Protein AF-A0A938SLW8-F1 (afdb_monomer_lite)

Foldseek 3Di:
DDDDDDDDPPDPPPPPPVPPPPPPDDDDAFPDWDWDDDPWKIKTWTPAAPVFFPPVPKWKWKAAPNDIDTFDWPDWDADPVRTIMTMGTPVRVDVRNDDDPDFKDKIKIKIWTDTPDDGIHIDIDIDIDGD

pLDDT: mean 83.32, std 16.73, range [39.47, 96.94]

Sequence (131 aa):
MRPIRVLLCFVALLAFATASAFALEINVGPDTLVLSSNVRHITVHSDYPFKQVDRTQTKVEVYVDNELKVIEVDRQWANSIGNLMVRCSKKAVGDAVGDFDGAKKTVKLKLTVVPKEGTAVSASDTIVVKK

Structure (mmCIF, N/CA/C/O backbone):
data_AF-A0A938SLW8-F1
#
_entry.id   AF-A0A938SLW8-F1
#
loop_
_atom_site.group_PDB
_atom_site.id
_atom_site.type_symbol
_atom_site.label_atom_id
_atom_site.label_alt_id
_atom_site.label_comp_id
_atom_site.label_asym_id
_atom_site.label_entity_id
_atom_site.label_seq_id
_atom_site.pdbx_PDB_ins_code
_atom_site.Cartn_x
_atom_site.Cartn_y
_atom_site.Cartn_z
_atom_site.occupancy
_atom_site.B_iso_or_equiv
_atom_site.auth_seq_id
_atom_site.auth_comp_id
_atom_site.auth_asym_id
_atom_site.auth_atom_id
_atom_site.pdbx_PDB_model_num
ATOM 1 N N . MET A 1 1 ? -7.226 -17.697 84.700 1.00 47.12 1 MET A N 1
ATOM 2 C CA . MET A 1 1 ? -6.344 -18.123 83.592 1.00 47.12 1 MET A CA 1
ATOM 3 C C . MET A 1 1 ? -6.894 -19.424 83.020 1.00 47.12 1 MET A C 1
ATOM 5 O O . MET A 1 1 ? -6.978 -20.403 83.750 1.00 47.12 1 MET A O 1
ATOM 9 N N . ARG A 1 2 ? -7.383 -19.402 81.776 1.00 39.47 2 ARG A N 1
ATOM 10 C CA . ARG A 1 2 ? -7.908 -20.551 81.010 1.00 39.47 2 ARG A CA 1
ATOM 11 C C . ARG A 1 2 ? -7.494 -20.374 79.534 1.00 39.47 2 ARG A C 1
ATOM 13 O O . ARG A 1 2 ? -7.261 -19.232 79.141 1.00 39.47 2 ARG A O 1
ATOM 20 N N . PRO A 1 3 ? -7.315 -21.465 78.769 1.00 48.28 3 PRO A N 1
ATOM 21 C CA . PRO A 1 3 ? -6.308 -21.536 77.715 1.00 48.28 3 PRO A CA 1
ATOM 22 C C . PRO A 1 3 ? -6.765 -21.036 76.340 1.00 48.28 3 PRO A C 1
ATOM 24 O O . PRO A 1 3 ? -7.934 -21.106 75.967 1.00 48.28 3 PRO A O 1
ATOM 27 N N . ILE A 1 4 ? -5.751 -20.597 75.597 1.00 52.41 4 ILE A N 1
ATOM 28 C CA . ILE A 1 4 ? -5.696 -20.298 74.167 1.00 52.41 4 ILE A CA 1
ATOM 29 C C . ILE A 1 4 ? -6.255 -21.483 73.365 1.00 52.41 4 ILE A C 1
ATOM 31 O O . ILE A 1 4 ? -5.759 -22.602 73.491 1.00 52.41 4 ILE A O 1
ATOM 35 N N . ARG A 1 5 ? -7.259 -21.239 72.510 1.00 46.38 5 ARG A N 1
ATOM 36 C CA . ARG A 1 5 ? -7.626 -22.155 71.423 1.00 46.38 5 ARG A CA 1
ATOM 37 C C . ARG A 1 5 ? -7.165 -21.580 70.091 1.00 46.38 5 ARG A C 1
ATOM 39 O O . ARG A 1 5 ? -7.627 -20.545 69.627 1.00 46.38 5 ARG A O 1
ATOM 46 N N . VAL A 1 6 ? -6.197 -22.307 69.563 1.00 45.25 6 VAL A N 1
ATOM 47 C CA . VAL A 1 6 ? -5.547 -22.236 68.266 1.00 45.25 6 VAL A CA 1
ATOM 48 C C . VAL A 1 6 ? -6.572 -22.347 67.131 1.00 45.25 6 VAL A C 1
ATOM 50 O O . VAL A 1 6 ? -7.415 -23.238 67.136 1.00 45.25 6 VAL A O 1
ATOM 53 N N . LEU A 1 7 ? -6.462 -21.403 66.193 1.00 46.84 7 LEU A N 1
ATOM 54 C CA . LEU A 1 7 ? -6.463 -21.588 64.739 1.00 46.84 7 LEU A CA 1
ATOM 55 C C . LEU A 1 7 ? -7.377 -22.698 64.182 1.00 46.84 7 LEU A C 1
ATOM 57 O O . LEU A 1 7 ? -7.029 -23.875 64.212 1.00 46.84 7 LEU A O 1
ATOM 61 N N . LEU A 1 8 ? -8.459 -22.299 63.511 1.00 43.72 8 LEU A N 1
ATOM 62 C CA . LEU A 1 8 ? -8.985 -23.069 62.386 1.00 43.72 8 LEU A CA 1
ATOM 63 C C . LEU A 1 8 ? -9.063 -22.144 61.168 1.00 43.72 8 LEU A C 1
ATOM 65 O O . LEU A 1 8 ? -10.048 -21.446 60.935 1.00 43.72 8 LEU A O 1
ATOM 69 N N . CYS A 1 9 ? -7.963 -22.122 60.415 1.00 46.00 9 CYS A N 1
ATOM 70 C CA . CYS A 1 9 ? -7.944 -21.741 59.013 1.00 46.00 9 CYS A CA 1
ATOM 71 C C . CYS A 1 9 ? -8.942 -22.628 58.259 1.00 46.00 9 CYS A C 1
ATOM 73 O O . CYS A 1 9 ? -8.599 -23.731 57.846 1.00 46.00 9 CYS A O 1
ATOM 75 N N . PHE A 1 10 ? -10.166 -22.151 58.062 1.00 44.88 10 PHE A N 1
ATOM 76 C CA . PHE A 1 10 ? -11.058 -22.680 57.039 1.00 44.88 10 PHE A CA 1
ATOM 77 C C . PHE A 1 10 ? -11.097 -21.671 55.900 1.00 44.88 10 PHE A C 1
ATOM 79 O O . PHE A 1 10 ? -11.934 -20.780 55.842 1.00 44.88 10 PHE A O 1
ATOM 86 N N . VAL A 1 11 ? -10.057 -21.763 55.073 1.00 49.12 11 VAL A N 1
ATOM 87 C CA . VAL A 1 11 ? -10.144 -21.841 53.613 1.00 49.12 11 VAL A CA 1
ATOM 88 C C . VAL A 1 11 ? -11.528 -21.458 53.066 1.00 49.12 11 VAL A C 1
ATOM 90 O O . VAL A 1 11 ? -12.295 -22.298 52.610 1.00 49.12 11 VAL A O 1
ATOM 93 N N . ALA A 1 12 ? -11.832 -20.162 53.057 1.00 45.25 12 ALA A N 1
ATOM 94 C CA . ALA A 1 12 ? -12.709 -19.594 52.047 1.00 45.25 12 ALA A CA 1
ATOM 95 C C . ALA A 1 12 ? -11.831 -19.355 50.815 1.00 45.25 12 ALA A C 1
ATOM 97 O O . ALA A 1 12 ? -11.517 -18.223 50.451 1.00 45.25 12 ALA A O 1
ATOM 98 N N . LEU A 1 13 ? -11.383 -20.461 50.206 1.00 43.88 13 LEU A N 1
ATOM 99 C CA . LEU A 1 13 ? -11.025 -20.475 48.797 1.00 43.88 13 LEU A CA 1
ATOM 100 C C . LEU A 1 13 ? -12.331 -20.137 48.060 1.00 43.88 13 LEU A C 1
ATOM 102 O O . LEU A 1 13 ? -13.070 -21.018 47.625 1.00 43.88 13 LEU A O 1
ATOM 106 N N . LEU A 1 14 ? -12.656 -18.846 47.952 1.00 44.19 14 LEU A N 1
ATOM 107 C CA . LEU A 1 14 ? -13.440 -18.388 46.820 1.00 44.19 14 LEU A CA 1
ATOM 108 C C . LEU A 1 14 ? -12.541 -18.621 45.615 1.00 44.19 14 LEU A C 1
ATOM 110 O O . LEU A 1 14 ? -11.733 -17.778 45.228 1.00 44.19 14 LEU A O 1
ATOM 114 N N . ALA A 1 15 ? -12.670 -19.819 45.056 1.00 48.22 15 ALA A N 1
ATOM 115 C CA . ALA A 1 15 ? -12.373 -20.079 43.672 1.00 48.22 15 ALA A CA 1
ATOM 116 C C . ALA A 1 15 ? -13.283 -19.162 42.844 1.00 48.22 15 ALA A C 1
ATOM 118 O O . ALA A 1 15 ? -14.306 -19.579 42.310 1.00 48.22 15 ALA A O 1
ATOM 119 N N . PHE A 1 16 ? -12.894 -17.894 42.717 1.00 45.72 16 PHE A N 1
ATOM 120 C CA . PHE A 1 16 ? -13.113 -17.174 41.479 1.00 45.72 16 PHE A CA 1
ATOM 121 C C . PHE A 1 16 ? -12.247 -17.887 40.445 1.00 45.72 16 PHE A C 1
ATOM 123 O O . PHE A 1 16 ? -11.142 -17.465 40.115 1.00 45.72 16 PHE A O 1
ATOM 130 N N . ALA A 1 17 ? -12.751 -19.030 39.979 1.00 48.56 17 ALA A N 1
ATOM 131 C CA . ALA A 1 17 ? -12.464 -19.507 38.649 1.00 48.56 17 ALA A CA 1
ATOM 132 C C . ALA A 1 17 ? -12.936 -18.374 37.742 1.00 48.56 17 ALA A C 1
ATOM 134 O O . ALA A 1 17 ? -14.122 -18.241 37.441 1.00 48.56 17 ALA A O 1
ATOM 135 N N . THR A 1 18 ? -12.014 -17.470 37.425 1.00 56.41 18 THR A N 1
ATOM 136 C CA . THR A 1 18 ? -12.172 -16.517 36.346 1.00 56.41 18 THR A CA 1
ATOM 137 C C . THR A 1 18 ? -12.416 -17.372 35.121 1.00 56.41 18 THR A C 1
ATOM 139 O O . THR A 1 18 ? -11.505 -17.994 34.576 1.00 56.41 18 THR A O 1
ATOM 142 N N . ALA A 1 19 ? -13.697 -17.495 34.772 1.00 52.75 19 ALA A N 1
ATOM 143 C CA . ALA A 1 19 ? -14.125 -18.069 33.521 1.00 52.75 19 ALA A CA 1
ATOM 144 C C . ALA A 1 19 ? -13.246 -17.417 32.463 1.00 52.75 19 ALA A C 1
ATOM 146 O O . ALA A 1 19 ? -13.246 -16.193 32.313 1.00 52.75 19 ALA A O 1
ATOM 147 N N . SER A 1 20 ? -12.413 -18.232 31.827 1.00 59.06 20 SER A N 1
ATOM 148 C CA . SER A 1 20 ? -11.611 -17.836 30.687 1.00 59.06 20 SER A CA 1
ATOM 149 C C . SER A 1 20 ? -12.627 -17.524 29.600 1.00 59.06 20 SER A C 1
ATOM 151 O O . SER A 1 20 ? -13.043 -18.399 28.845 1.00 59.06 20 SER A O 1
ATOM 153 N N . ALA A 1 21 ? -13.153 -16.303 29.617 1.00 60.41 21 ALA A N 1
ATOM 154 C CA . ALA A 1 21 ? -13.995 -15.804 28.562 1.00 60.41 21 ALA A CA 1
ATOM 155 C C . ALA A 1 21 ? -13.083 -15.760 27.343 1.00 60.41 21 ALA A C 1
ATOM 157 O O . ALA A 1 21 ? -12.241 -14.873 27.213 1.00 60.41 21 ALA A O 1
ATOM 158 N N . PHE A 1 22 ? -13.186 -16.784 26.500 1.00 55.28 22 PHE A N 1
ATOM 159 C CA . PHE A 1 22 ? -12.628 -16.756 25.164 1.00 55.28 22 PHE A CA 1
ATOM 160 C C . PHE A 1 22 ? -13.368 -15.648 24.417 1.00 55.28 22 PHE A C 1
ATOM 162 O O . PHE A 1 22 ? -14.425 -15.864 23.829 1.00 55.28 22 PHE A O 1
ATOM 169 N N . ALA A 1 23 ? -12.853 -14.428 24.520 1.00 67.31 23 ALA A N 1
ATOM 170 C CA . ALA A 1 23 ? -13.254 -13.338 23.661 1.00 67.31 23 ALA A CA 1
ATOM 171 C C . ALA A 1 23 ? -12.663 -13.635 22.279 1.00 67.31 23 ALA A C 1
ATOM 173 O O . ALA A 1 23 ? -11.451 -13.573 22.083 1.00 67.31 23 ALA A O 1
ATOM 174 N N . LEU A 1 24 ? -13.519 -14.039 21.340 1.00 65.06 24 LEU A N 1
ATOM 175 C CA . LEU A 1 24 ? -13.148 -14.136 19.936 1.00 65.06 24 LEU A CA 1
ATOM 176 C C . LEU A 1 24 ? -13.039 -12.713 19.383 1.00 65.06 24 LEU A C 1
ATOM 178 O O . LEU A 1 24 ? -14.049 -12.077 19.086 1.00 65.06 24 LEU A O 1
ATOM 182 N N . GLU A 1 25 ? -11.816 -12.209 19.268 1.00 64.25 25 GLU A N 1
ATOM 183 C CA . GLU A 1 25 ? -11.539 -10.949 18.584 1.00 64.25 25 GLU A CA 1
ATOM 184 C C . GLU A 1 25 ? -11.383 -11.227 17.082 1.00 64.25 25 GLU A C 1
ATOM 186 O O . GLU A 1 25 ? -10.414 -11.851 16.647 1.00 64.25 25 GLU A O 1
ATOM 191 N N . ILE A 1 26 ? -12.365 -10.806 16.280 1.00 69.69 26 ILE A N 1
ATOM 192 C CA . ILE A 1 26 ? -12.293 -10.883 14.816 1.00 69.69 26 ILE A CA 1
ATOM 193 C C . ILE A 1 26 ? -11.812 -9.530 14.300 1.00 69.69 26 ILE A C 1
ATOM 195 O O . ILE A 1 26 ? -12.592 -8.584 14.203 1.00 69.69 26 ILE A O 1
ATOM 199 N N . ASN A 1 27 ? -10.533 -9.449 13.936 1.00 68.44 27 ASN A N 1
ATOM 200 C CA . ASN A 1 27 ? -9.990 -8.279 13.256 1.00 68.44 27 ASN A CA 1
ATOM 201 C C . ASN A 1 27 ? -10.289 -8.369 11.758 1.00 68.44 27 ASN A C 1
ATOM 203 O O . ASN A 1 27 ? -9.680 -9.151 11.027 1.00 68.44 27 ASN A O 1
ATOM 207 N N . VAL A 1 28 ? -11.258 -7.572 11.308 1.00 78.12 28 VAL A N 1
ATOM 208 C CA . VAL A 1 28 ? -11.617 -7.470 9.892 1.00 78.12 28 VAL A CA 1
ATOM 209 C C . VAL A 1 28 ? -10.636 -6.518 9.220 1.00 78.12 28 VAL A C 1
ATOM 211 O O . VAL A 1 28 ? -10.579 -5.337 9.550 1.00 78.12 28 VAL A O 1
ATOM 214 N N . GLY A 1 29 ? -9.830 -7.055 8.308 1.00 81.81 29 GLY A N 1
ATOM 215 C CA . GLY A 1 29 ? -8.886 -6.274 7.522 1.00 81.81 29 GLY A CA 1
ATOM 216 C C . GLY A 1 29 ? -9.534 -5.458 6.412 1.00 81.81 29 GLY A C 1
ATOM 217 O O . GLY A 1 29 ? -10.734 -5.579 6.180 1.00 81.81 29 GLY A O 1
ATOM 218 N N . PRO A 1 30 ? -8.738 -4.640 5.701 1.00 86.62 30 PRO A N 1
ATOM 219 C CA . PRO A 1 30 ? -9.173 -4.164 4.398 1.00 86.62 30 PRO A CA 1
ATOM 220 C C . PRO A 1 30 ? -9.486 -5.366 3.499 1.00 86.62 30 PRO A C 1
ATOM 222 O O . PRO A 1 30 ? -8.712 -6.323 3.492 1.00 86.62 30 PRO A O 1
ATOM 225 N N . ASP A 1 31 ? -10.585 -5.321 2.756 1.00 85.75 31 ASP A N 1
ATOM 226 C CA . ASP A 1 31 ? -10.959 -6.380 1.807 1.00 85.75 31 ASP A CA 1
ATOM 227 C C . ASP A 1 31 ? -10.671 -5.917 0.375 1.00 85.75 31 ASP A C 1
ATOM 229 O O . ASP A 1 31 ? -10.061 -6.619 -0.432 1.00 85.75 31 ASP A O 1
ATOM 233 N N . THR A 1 32 ? -10.997 -4.657 0.085 1.00 84.38 32 THR A N 1
ATOM 234 C CA . THR A 1 32 ? -10.783 -4.056 -1.231 1.00 84.38 32 THR A CA 1
ATOM 235 C C . THR A 1 32 ? -9.620 -3.070 -1.231 1.00 84.38 32 THR A C 1
ATOM 237 O O . THR A 1 32 ? -9.591 -2.109 -0.457 1.00 84.38 32 THR A O 1
ATOM 240 N N . LEU A 1 33 ? -8.703 -3.245 -2.187 1.00 91.31 33 LEU A N 1
ATOM 241 C CA . LEU A 1 33 ? -7.746 -2.214 -2.579 1.00 91.31 33 LEU A CA 1
ATOM 242 C C . LEU A 1 33 ? -8.086 -1.692 -3.970 1.00 91.31 33 LEU A C 1
ATOM 244 O O . LEU A 1 33 ? -8.172 -2.457 -4.924 1.00 91.31 33 LEU A O 1
ATOM 248 N N . VAL A 1 34 ? -8.237 -0.375 -4.096 1.00 91.88 34 VAL A N 1
ATOM 249 C CA . VAL A 1 34 ? -8.332 0.292 -5.399 1.00 91.88 34 VAL A CA 1
ATOM 250 C C . VAL A 1 34 ? -7.108 1.167 -5.585 1.00 91.88 34 VAL A C 1
ATOM 252 O O . VAL A 1 34 ? -6.803 2.038 -4.769 1.00 91.88 34 VAL A O 1
ATOM 255 N N . LEU A 1 35 ? -6.391 0.942 -6.679 1.00 92.38 35 LEU A N 1
ATOM 256 C CA . LEU A 1 35 ? -5.165 1.659 -6.982 1.00 92.38 35 LEU A CA 1
ATOM 257 C C . LEU A 1 35 ? -5.447 2.760 -7.993 1.00 92.38 35 LEU A C 1
ATOM 259 O O . LEU A 1 35 ? -5.978 2.535 -9.076 1.00 92.38 35 LEU A O 1
ATOM 263 N N . SER A 1 36 ? -5.048 3.973 -7.639 1.00 91.75 36 SER A N 1
ATOM 264 C CA . SER A 1 36 ? -5.084 5.122 -8.537 1.00 91.75 36 SER A CA 1
ATOM 265 C C . SER A 1 36 ? -3.693 5.718 -8.665 1.00 91.75 36 SER A C 1
ATOM 267 O O . SER A 1 36 ? -2.840 5.572 -7.787 1.00 91.75 36 SER A O 1
ATOM 269 N N . SER A 1 37 ? -3.433 6.366 -9.792 1.00 91.38 37 SER A N 1
ATOM 270 C CA . SER A 1 37 ? -2.086 6.772 -10.154 1.00 91.38 37 SER A CA 1
ATOM 271 C C . SER A 1 37 ? -2.089 8.109 -10.875 1.00 91.38 37 SER A C 1
ATOM 273 O O . SER A 1 37 ? -2.944 8.362 -11.718 1.00 91.38 37 SER A O 1
ATOM 275 N N . ASN A 1 38 ? -1.107 8.955 -10.570 1.00 90.38 38 ASN A N 1
ATOM 276 C CA . ASN A 1 38 ? -0.807 10.161 -11.342 1.00 90.38 38 ASN A CA 1
ATOM 277 C C . ASN A 1 38 ? 0.672 10.171 -11.746 1.00 90.38 38 ASN A C 1
ATOM 279 O O . ASN A 1 38 ? 1.368 9.173 -11.583 1.00 90.38 38 ASN A O 1
ATOM 283 N N . VAL A 1 39 ? 1.175 11.282 -12.285 1.00 87.25 39 VAL A N 1
ATOM 284 C CA . VAL A 1 39 ? 2.557 11.368 -12.791 1.00 87.25 39 VAL A CA 1
ATOM 285 C C . VAL A 1 39 ? 3.602 10.965 -11.741 1.00 87.25 39 VAL A C 1
ATOM 287 O O . VAL A 1 39 ? 4.565 10.290 -12.084 1.00 87.25 39 VAL A O 1
ATOM 290 N N . ARG A 1 40 ? 3.416 11.326 -10.465 1.00 92.38 40 ARG A N 1
ATOM 291 C CA . ARG A 1 40 ? 4.444 11.152 -9.419 1.00 92.38 40 ARG A CA 1
ATOM 292 C C . ARG A 1 40 ? 4.086 10.145 -8.331 1.00 92.38 40 ARG A C 1
ATOM 294 O O . ARG A 1 40 ? 4.984 9.637 -7.671 1.00 92.38 40 ARG A O 1
ATOM 301 N N . HIS A 1 41 ? 2.805 9.853 -8.139 1.00 94.69 41 HIS A N 1
ATOM 302 C CA . HIS A 1 41 ? 2.342 9.100 -6.978 1.00 94.69 41 HIS A CA 1
ATOM 303 C C . HIS A 1 41 ? 1.422 7.947 -7.363 1.00 94.69 41 HIS A C 1
ATOM 305 O O . HIS A 1 41 ? 0.717 7.989 -8.379 1.00 94.69 41 HIS A O 1
ATOM 311 N N . ILE A 1 42 ? 1.403 6.946 -6.493 1.00 93.25 42 ILE A N 1
ATOM 312 C CA . ILE A 1 42 ? 0.370 5.919 -6.418 1.00 93.25 42 ILE A CA 1
ATOM 313 C C . ILE A 1 42 ? -0.428 6.188 -5.146 1.00 93.25 42 ILE A C 1
ATOM 315 O O . ILE A 1 42 ? 0.122 6.548 -4.107 1.00 93.25 42 ILE A O 1
ATOM 319 N N . THR A 1 43 ? -1.746 6.096 -5.250 1.00 95.25 43 THR A N 1
ATOM 320 C CA . THR A 1 43 ? -2.660 6.221 -4.120 1.00 95.25 43 THR A CA 1
ATOM 321 C C . THR A 1 43 ? -3.453 4.933 -3.998 1.00 95.25 43 THR A C 1
ATOM 323 O O . THR A 1 43 ? -4.168 4.551 -4.927 1.00 95.25 43 THR A O 1
ATOM 326 N N . VAL A 1 44 ? -3.294 4.285 -2.851 1.00 95.25 44 VAL A N 1
ATOM 327 C CA . VAL A 1 44 ? -3.998 3.082 -2.430 1.00 95.25 44 VAL A CA 1
ATOM 328 C C . VAL A 1 44 ? -5.243 3.521 -1.674 1.00 95.25 44 VAL A C 1
ATOM 330 O O . VAL A 1 44 ? -5.151 4.177 -0.635 1.00 95.25 44 VAL A O 1
ATOM 333 N N . HIS A 1 45 ? -6.406 3.193 -2.219 1.00 95.31 45 HIS A N 1
ATOM 334 C CA . HIS A 1 45 ? -7.688 3.359 -1.551 1.00 95.31 45 HIS A CA 1
ATOM 335 C C . HIS A 1 45 ? -8.030 2.042 -0.881 1.00 95.31 45 HIS A C 1
ATOM 337 O O . HIS A 1 45 ? -7.965 0.994 -1.520 1.00 95.31 45 HIS A O 1
ATOM 343 N N . SER A 1 46 ? -8.391 2.112 0.388 1.00 94.69 46 SER A N 1
ATOM 344 C CA . SER A 1 46 ? -8.859 0.980 1.165 1.00 94.69 46 SER A CA 1
ATOM 345 C C . SER A 1 46 ? -10.268 1.268 1.669 1.00 94.69 46 SER A C 1
ATOM 347 O O . SER A 1 46 ? -10.655 2.421 1.855 1.00 94.69 46 SER A O 1
ATOM 349 N N . ASP A 1 47 ? -11.038 0.216 1.885 1.00 93.88 47 ASP A N 1
ATOM 350 C CA . ASP A 1 47 ? -12.301 0.217 2.621 1.00 93.88 47 ASP A CA 1
ATOM 351 C C . ASP A 1 47 ? -12.129 0.298 4.150 1.00 93.88 47 ASP A C 1
ATOM 353 O O . ASP A 1 47 ? -13.115 0.450 4.869 1.00 93.88 47 ASP A O 1
ATOM 357 N N . TYR A 1 48 ? -10.896 0.271 4.662 1.00 94.44 4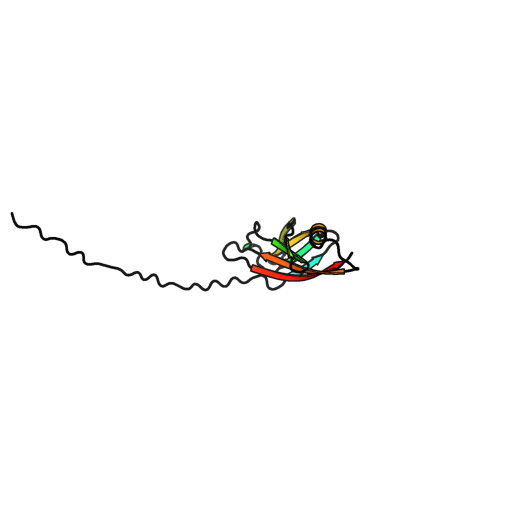8 TYR A N 1
ATOM 358 C CA . TYR A 1 48 ? -10.630 0.292 6.095 1.00 94.44 48 TYR A CA 1
ATOM 359 C C . TYR A 1 48 ? -10.913 1.674 6.723 1.00 94.44 48 TYR A C 1
ATOM 361 O O . TYR A 1 48 ? -10.431 2.688 6.204 1.00 94.44 48 TYR A O 1
ATOM 369 N N . PRO A 1 49 ? -11.624 1.773 7.863 1.00 94.12 49 PRO A N 1
ATOM 370 C CA . PRO A 1 49 ? -11.959 3.060 8.478 1.00 94.12 49 PRO A CA 1
ATOM 371 C C . PRO A 1 49 ? -10.729 3.838 8.969 1.00 94.12 49 PRO A C 1
ATOM 373 O O . PRO A 1 49 ? -10.037 3.416 9.896 1.00 94.12 49 PRO A O 1
ATOM 376 N N . PHE A 1 50 ? -10.499 5.052 8.452 1.00 94.88 50 PHE A N 1
ATOM 377 C 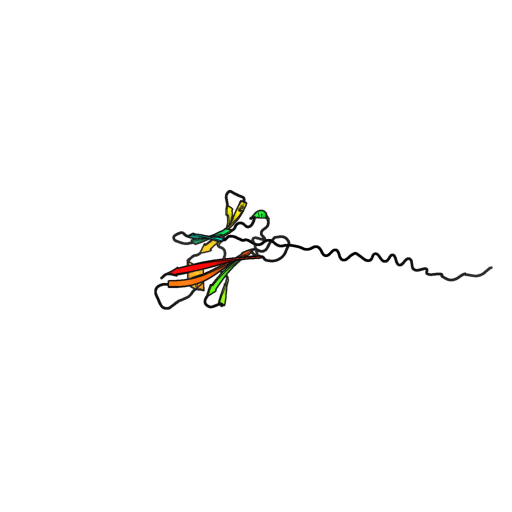CA . PHE A 1 50 ? -9.307 5.854 8.783 1.00 94.88 50 PHE A CA 1
ATOM 378 C C . PHE A 1 50 ? -9.171 6.159 10.285 1.00 94.88 50 PHE A C 1
ATOM 380 O O . PHE A 1 50 ? -8.067 6.232 10.822 1.00 94.88 50 PHE A O 1
ATOM 387 N N . LYS A 1 51 ? -10.294 6.326 10.997 1.00 93.94 51 LYS A N 1
ATOM 388 C CA . LYS A 1 51 ? -10.308 6.658 12.435 1.00 93.94 51 LYS A CA 1
ATOM 389 C C . LYS A 1 51 ? -9.766 5.538 13.331 1.00 93.94 51 LYS A C 1
ATOM 391 O O . LYS A 1 51 ? -9.339 5.836 14.451 1.00 93.94 51 LYS A O 1
ATOM 396 N N . GLN A 1 52 ? -9.793 4.295 12.854 1.00 92.44 52 GLN A N 1
ATOM 397 C CA . GLN A 1 52 ? -9.366 3.103 13.591 1.00 92.44 52 GLN A CA 1
ATOM 398 C C . GLN A 1 52 ? -7.892 2.755 13.355 1.00 92.44 52 GLN A C 1
ATOM 400 O O . GLN A 1 52 ? -7.378 1.845 13.991 1.00 92.44 52 GLN A O 1
ATOM 405 N N . VAL A 1 53 ? -7.205 3.478 12.470 1.00 92.19 53 VAL A N 1
ATOM 406 C CA . VAL A 1 53 ? -5.821 3.203 12.073 1.00 92.19 53 VAL A CA 1
ATOM 407 C C . VAL A 1 53 ? -4.826 3.837 13.048 1.00 92.19 53 VAL A C 1
ATOM 409 O O . VAL A 1 53 ? -4.939 5.027 13.371 1.00 92.19 53 VAL A O 1
ATOM 412 N N . ASP A 1 54 ? -3.808 3.080 13.458 1.00 91.81 54 ASP A N 1
ATOM 413 C CA . ASP A 1 54 ? -2.545 3.641 13.933 1.00 91.81 54 ASP A CA 1
ATOM 414 C C . ASP A 1 54 ? -1.717 4.099 12.725 1.00 91.81 54 ASP A C 1
ATOM 416 O O . ASP A 1 54 ? -1.117 3.332 11.961 1.00 91.81 54 ASP A O 1
ATOM 420 N N . ARG A 1 55 ? -1.700 5.417 12.547 1.00 86.75 55 ARG A N 1
ATOM 421 C CA . ARG A 1 55 ? -1.065 6.081 11.407 1.00 86.75 55 ARG A CA 1
ATOM 422 C C . ARG A 1 55 ? 0.452 5.928 11.406 1.00 86.75 55 ARG A C 1
ATOM 424 O O . ARG A 1 55 ? 1.059 6.063 10.347 1.00 86.75 55 ARG A O 1
ATOM 431 N N . THR A 1 56 ? 1.063 5.668 12.559 1.00 87.44 56 THR A N 1
ATOM 432 C CA . THR A 1 56 ? 2.520 5.522 12.679 1.00 87.44 56 THR A CA 1
ATOM 433 C C . THR A 1 56 ? 3.007 4.152 12.215 1.00 87.44 56 THR A C 1
ATOM 435 O O . THR A 1 56 ? 4.173 3.999 11.862 1.00 87.44 56 THR A O 1
ATOM 438 N N . GLN A 1 57 ? 2.104 3.171 12.157 1.00 87.88 57 GLN A N 1
ATOM 439 C CA . GLN A 1 57 ? 2.435 1.781 11.849 1.00 87.88 57 GLN A CA 1
ATOM 440 C C . GLN A 1 57 ? 1.879 1.294 10.507 1.00 87.88 57 GLN A C 1
ATOM 442 O O . GLN A 1 57 ? 2.163 0.169 10.099 1.00 87.88 57 GLN A O 1
ATOM 447 N N . THR A 1 58 ? 1.113 2.129 9.804 1.00 89.50 58 THR A N 1
ATOM 448 C CA . THR A 1 58 ? 0.598 1.808 8.467 1.00 89.50 58 THR A CA 1
ATOM 449 C C . THR A 1 58 ? 1.736 1.757 7.454 1.00 89.50 58 THR A C 1
ATOM 451 O O . THR A 1 58 ? 2.514 2.706 7.338 1.00 89.50 58 THR A O 1
ATOM 454 N N . LYS A 1 59 ? 1.821 0.658 6.701 1.00 91.50 59 LYS A N 1
ATOM 455 C CA . LYS A 1 59 ? 2.909 0.392 5.752 1.00 91.50 59 LYS A CA 1
ATOM 456 C C . LYS A 1 59 ? 2.357 0.020 4.387 1.00 91.50 59 LYS A C 1
ATOM 458 O O . LYS A 1 59 ? 1.381 -0.721 4.278 1.00 91.50 59 LYS A O 1
ATOM 463 N N . VAL A 1 60 ? 3.033 0.499 3.349 1.00 91.50 60 VAL A N 1
ATOM 464 C CA . VAL A 1 60 ? 2.875 -0.018 1.991 1.00 91.50 60 VAL A CA 1
ATOM 465 C C . VAL A 1 60 ? 4.090 -0.873 1.687 1.00 91.50 60 VAL A C 1
ATOM 467 O O . VAL A 1 60 ? 5.232 -0.464 1.876 1.00 91.50 60 VAL A O 1
ATOM 470 N N . GLU A 1 61 ? 3.829 -2.084 1.243 1.00 93.69 61 GLU A N 1
ATOM 471 C CA . GLU A 1 61 ? 4.815 -3.115 0.981 1.00 93.69 61 GLU A CA 1
ATOM 472 C C . GLU A 1 61 ? 4.739 -3.480 -0.499 1.00 93.69 61 GLU A C 1
ATOM 474 O O . GLU A 1 61 ? 3.650 -3.607 -1.060 1.00 93.69 61 GLU A O 1
ATOM 479 N N . VAL A 1 62 ? 5.884 -3.670 -1.141 1.00 91.62 62 VAL A N 1
ATOM 480 C CA . VAL A 1 62 ? 5.965 -4.236 -2.486 1.00 91.62 62 VAL A CA 1
ATOM 481 C C . VAL A 1 62 ? 6.752 -5.531 -2.415 1.00 91.62 62 VAL A C 1
ATOM 483 O O . VAL A 1 62 ? 7.844 -5.579 -1.858 1.00 91.62 62 VAL A O 1
ATOM 486 N N . TYR A 1 63 ? 6.163 -6.584 -2.967 1.00 91.88 63 TYR A N 1
ATOM 487 C CA . TYR A 1 63 ? 6.766 -7.899 -3.083 1.00 91.88 63 TYR A CA 1
ATOM 488 C C . TYR A 1 63 ? 7.234 -8.087 -4.520 1.00 91.88 63 TYR A C 1
ATOM 490 O O . TYR A 1 63 ? 6.427 -8.076 -5.459 1.00 91.88 63 TYR A O 1
ATOM 498 N N . VAL A 1 64 ? 8.542 -8.258 -4.670 1.00 90.19 64 VAL A N 1
ATOM 499 C CA . VAL A 1 64 ? 9.234 -8.470 -5.943 1.00 90.19 64 VAL A CA 1
ATOM 500 C C . VAL A 1 64 ? 9.908 -9.822 -5.838 1.00 90.19 64 VAL A C 1
ATOM 502 O O . VAL A 1 64 ? 10.743 -10.005 -4.963 1.00 90.19 64 VAL A O 1
ATOM 505 N N . ASP A 1 65 ? 9.511 -10.787 -6.666 1.00 88.44 65 ASP A N 1
ATOM 506 C CA . ASP A 1 65 ? 10.093 -12.138 -6.645 1.00 88.44 65 ASP A CA 1
ATOM 507 C C . ASP A 1 65 ? 10.080 -12.778 -5.234 1.00 88.44 65 ASP A C 1
ATOM 509 O O . ASP A 1 65 ? 11.020 -13.441 -4.812 1.00 88.44 65 ASP A O 1
ATOM 513 N N . ASN A 1 66 ? 8.982 -12.559 -4.494 1.00 86.88 66 ASN A N 1
ATOM 514 C CA . ASN A 1 66 ? 8.762 -12.942 -3.088 1.00 86.88 66 ASN A CA 1
ATOM 515 C C . ASN A 1 66 ? 9.630 -12.225 -2.039 1.00 86.88 66 ASN A C 1
ATOM 517 O O . ASN A 1 66 ? 9.477 -12.493 -0.847 1.00 86.88 66 ASN A O 1
ATOM 521 N N . GLU A 1 67 ? 10.464 -11.266 -2.430 1.00 90.94 67 GLU A N 1
ATOM 522 C CA . GLU A 1 67 ? 11.154 -10.390 -1.489 1.00 90.94 67 GLU A CA 1
ATOM 523 C C . GLU A 1 67 ? 10.290 -9.195 -1.097 1.00 90.94 67 GLU A C 1
ATOM 525 O O . GLU A 1 67 ? 9.798 -8.452 -1.948 1.00 90.94 67 GLU A O 1
ATOM 530 N N . LEU A 1 68 ? 10.158 -8.971 0.210 1.00 93.06 68 LEU A N 1
ATOM 531 C CA . LEU A 1 68 ? 9.479 -7.810 0.770 1.00 93.06 68 LEU A CA 1
ATOM 532 C C . LEU A 1 68 ? 10.381 -6.568 0.715 1.00 93.06 68 LEU A C 1
ATOM 534 O O . LEU A 1 68 ? 11.462 -6.546 1.306 1.00 93.06 68 LEU A O 1
ATOM 538 N N . LYS A 1 69 ? 9.885 -5.497 0.097 1.00 93.56 69 LYS A N 1
ATOM 539 C CA . LYS A 1 69 ? 10.437 -4.141 0.186 1.00 93.56 69 LYS A CA 1
ATOM 540 C C . LYS A 1 69 ? 9.385 -3.209 0.786 1.00 93.56 69 LYS A C 1
ATOM 542 O O . LYS A 1 69 ? 8.270 -3.103 0.277 1.00 93.56 69 LYS A O 1
ATOM 547 N N . VAL A 1 70 ? 9.724 -2.536 1.883 1.00 90.88 70 VAL A N 1
ATOM 548 C CA . VAL A 1 70 ? 8.831 -1.560 2.527 1.00 90.88 70 VAL A CA 1
ATOM 549 C C . VAL A 1 70 ? 9.011 -0.205 1.858 1.00 90.88 70 VAL A C 1
ATOM 551 O O . VAL A 1 70 ? 10.138 0.245 1.658 1.00 90.88 70 VAL A O 1
ATOM 554 N N . ILE A 1 71 ? 7.901 0.441 1.520 1.00 92.50 71 ILE A N 1
ATOM 555 C CA . ILE A 1 71 ? 7.873 1.738 0.853 1.00 92.50 71 ILE A CA 1
ATOM 556 C C . ILE A 1 71 ? 7.401 2.800 1.834 1.00 92.50 71 ILE A C 1
ATOM 558 O O . ILE A 1 71 ? 6.430 2.613 2.571 1.00 92.50 71 ILE A O 1
ATOM 562 N N . GLU A 1 72 ? 8.088 3.938 1.808 1.00 88.75 72 GLU A N 1
ATOM 563 C CA . GLU A 1 72 ? 7.714 5.095 2.601 1.00 88.75 72 GLU A CA 1
ATOM 564 C C . GLU A 1 72 ? 6.341 5.638 2.181 1.00 88.75 72 GLU A C 1
ATOM 566 O O . GLU A 1 72 ? 6.012 5.780 0.999 1.00 88.75 72 GLU A O 1
ATOM 571 N N . VAL A 1 73 ? 5.523 5.932 3.187 1.00 91.44 73 VAL A N 1
ATOM 572 C CA . VAL A 1 73 ? 4.201 6.517 3.010 1.00 91.44 73 VAL A CA 1
ATOM 573 C C . VAL A 1 73 ? 4.313 8.034 3.110 1.00 91.44 73 VAL A C 1
ATOM 575 O O . VAL A 1 73 ? 4.507 8.574 4.195 1.00 91.44 73 VAL A O 1
ATOM 578 N N . ASP A 1 74 ? 4.101 8.730 1.991 1.00 91.50 74 ASP A N 1
ATOM 579 C CA . ASP A 1 74 ? 4.171 10.196 1.938 1.00 91.50 74 ASP A CA 1
ATOM 580 C C . ASP A 1 74 ? 3.030 10.851 2.726 1.00 91.50 74 ASP A C 1
ATOM 582 O O . ASP A 1 74 ? 3.167 11.930 3.304 1.00 91.50 74 ASP A O 1
ATOM 586 N N . ARG A 1 75 ? 1.827 10.270 2.629 1.00 94.06 75 ARG A N 1
ATOM 587 C CA . ARG A 1 75 ? 0.608 10.846 3.201 1.00 94.06 75 ARG A CA 1
ATOM 588 C C . ARG A 1 75 ? -0.445 9.778 3.447 1.00 94.06 75 ARG A C 1
ATOM 590 O O . ARG A 1 75 ? -0.644 8.889 2.625 1.00 94.06 75 ARG A O 1
ATOM 597 N N . GLN A 1 76 ? -1.187 9.959 4.534 1.00 95.38 76 GLN A N 1
ATOM 598 C CA . GLN A 1 76 ? -2.394 9.203 4.854 1.00 95.38 76 GLN A CA 1
ATOM 599 C C . GLN A 1 76 ? -3.534 10.178 5.165 1.00 95.38 76 GLN A C 1
ATOM 601 O O . GLN A 1 76 ? -3.306 11.196 5.830 1.00 95.38 76 GLN A O 1
ATOM 606 N N . TRP A 1 77 ? -4.738 9.902 4.673 1.00 96.62 77 TRP A N 1
ATOM 607 C CA . TRP A 1 77 ? -5.937 10.704 4.939 1.00 96.62 77 TRP A CA 1
ATOM 608 C C . TRP A 1 77 ? -7.212 9.871 4.772 1.00 96.62 77 TRP A C 1
ATOM 610 O O . TRP A 1 77 ? -7.159 8.738 4.302 1.00 96.62 77 TRP A O 1
ATOM 620 N N . ALA A 1 78 ? -8.354 10.438 5.162 1.00 96.94 78 ALA A N 1
ATOM 621 C CA . ALA A 1 78 ? -9.662 9.844 4.919 1.00 96.94 78 ALA A CA 1
ATOM 622 C C . ALA A 1 78 ? -10.242 10.325 3.580 1.00 96.94 78 ALA A C 1
ATOM 624 O O . ALA A 1 78 ? -10.191 11.524 3.289 1.00 96.94 78 ALA A O 1
ATOM 625 N N . ASN A 1 79 ? -10.835 9.429 2.792 1.00 95.06 79 ASN A N 1
ATOM 626 C CA . ASN A 1 79 ? -11.680 9.824 1.662 1.00 95.06 79 ASN A CA 1
ATOM 627 C C . ASN A 1 79 ? -12.996 10.476 2.149 1.00 95.06 79 ASN A C 1
ATOM 629 O O . ASN A 1 79 ? -13.236 10.618 3.350 1.00 95.06 79 ASN A O 1
ATOM 633 N N . SER A 1 80 ? -13.871 10.858 1.215 1.00 95.25 80 SER A N 1
ATOM 634 C CA . SER A 1 80 ? -15.145 11.530 1.522 1.00 95.25 80 SER A CA 1
ATOM 635 C C . SER A 1 80 ? -16.100 10.720 2.406 1.00 95.25 80 SER A C 1
ATOM 637 O O . SER A 1 80 ? -16.954 11.314 3.058 1.00 95.25 80 SER A O 1
ATOM 639 N N . ILE A 1 81 ? -15.953 9.393 2.452 1.00 94.62 81 ILE A N 1
ATOM 640 C CA . ILE A 1 81 ? -16.777 8.488 3.268 1.00 94.62 81 ILE A CA 1
ATOM 641 C C . ILE A 1 81 ? -16.067 8.016 4.548 1.00 94.62 81 ILE A C 1
ATOM 643 O O . ILE A 1 81 ? -16.647 7.267 5.325 1.00 94.62 81 ILE A O 1
ATOM 647 N N . GLY A 1 82 ? -14.841 8.484 4.814 1.00 95.94 82 GLY A N 1
ATOM 648 C CA . GLY A 1 82 ? -14.108 8.194 6.050 1.00 95.94 82 GLY A CA 1
ATOM 649 C C . GLY A 1 82 ? -13.100 7.041 5.979 1.00 95.94 82 GLY A C 1
ATOM 650 O O . GLY A 1 82 ? -12.495 6.717 7.006 1.00 95.94 82 GLY A O 1
ATOM 651 N N . ASN A 1 83 ? -12.876 6.447 4.806 1.00 96.00 83 ASN A N 1
ATOM 652 C CA . ASN A 1 83 ? -11.981 5.298 4.648 1.00 96.00 83 ASN A CA 1
ATOM 653 C C . ASN A 1 83 ? -10.539 5.720 4.346 1.00 96.00 83 ASN A C 1
ATOM 655 O O . ASN A 1 83 ? -10.285 6.811 3.827 1.00 96.00 83 ASN A O 1
ATOM 659 N N . LEU A 1 84 ? -9.593 4.848 4.682 1.00 96.38 84 LEU A N 1
ATOM 660 C CA . LEU A 1 84 ? -8.160 5.068 4.573 1.00 96.38 84 LEU A CA 1
ATOM 661 C C . LEU A 1 84 ? -7.724 5.218 3.110 1.00 96.38 84 LEU A C 1
ATOM 663 O O . LEU A 1 84 ? -7.913 4.339 2.270 1.00 96.38 84 LEU A O 1
ATOM 667 N N . MET A 1 85 ? -7.043 6.326 2.841 1.00 95.88 85 MET A N 1
ATOM 668 C CA . MET A 1 85 ? -6.258 6.546 1.636 1.00 95.88 85 MET A CA 1
ATOM 669 C C . MET A 1 85 ? -4.789 6.697 2.005 1.00 95.88 85 MET A C 1
ATOM 671 O O . MET A 1 85 ? -4.439 7.485 2.891 1.00 95.88 85 MET A O 1
ATOM 675 N N . VAL A 1 86 ? -3.928 5.976 1.293 1.00 95.75 86 VAL A N 1
ATOM 676 C CA . VAL A 1 86 ? -2.475 6.010 1.479 1.00 95.75 86 VAL A CA 1
ATOM 677 C C . VAL A 1 86 ? -1.808 6.388 0.170 1.00 95.75 86 VAL A C 1
ATOM 679 O O . VAL A 1 86 ? -2.098 5.806 -0.871 1.00 95.75 86 VAL A O 1
ATOM 682 N N . ARG A 1 87 ? -0.897 7.359 0.204 1.00 95.19 87 ARG A N 1
ATOM 683 C CA . ARG A 1 87 ? -0.104 7.766 -0.958 1.00 95.19 87 ARG A CA 1
ATOM 684 C C . ARG A 1 87 ? 1.360 7.420 -0.757 1.00 95.19 87 ARG A C 1
ATOM 686 O O . ARG A 1 87 ? 1.920 7.734 0.291 1.00 95.19 87 ARG A O 1
ATOM 693 N N . CYS A 1 88 ? 1.961 6.861 -1.797 1.00 94.19 88 CYS A N 1
ATOM 694 C CA . CYS A 1 88 ? 3.392 6.628 -1.906 1.00 94.19 88 CYS A CA 1
ATOM 695 C C . CYS A 1 88 ? 3.936 7.156 -3.241 1.00 94.19 88 CYS A C 1
ATOM 697 O O . CYS A 1 88 ? 3.213 7.311 -4.238 1.00 94.19 88 CYS A O 1
ATOM 699 N N . SER A 1 89 ? 5.236 7.427 -3.262 1.00 94.19 89 SER A N 1
ATOM 700 C CA . SER A 1 89 ? 5.949 7.865 -4.456 1.00 94.19 89 SER A CA 1
ATOM 701 C C . SER A 1 89 ? 6.107 6.731 -5.472 1.00 94.19 89 SER A C 1
ATOM 703 O O . SER A 1 89 ? 6.530 5.623 -5.136 1.00 94.19 89 SER A O 1
ATOM 705 N N . LYS A 1 90 ? 5.860 7.025 -6.756 1.00 92.25 90 LYS A N 1
ATOM 706 C CA . LYS A 1 90 ? 6.198 6.104 -7.856 1.00 92.25 90 LYS A CA 1
ATOM 707 C C . LYS A 1 90 ? 7.685 5.811 -7.925 1.00 92.25 90 LYS A C 1
ATOM 709 O O . LYS A 1 90 ? 8.057 4.706 -8.304 1.00 92.25 90 LYS A O 1
ATOM 714 N N . LYS A 1 91 ? 8.517 6.792 -7.563 1.00 92.50 91 LYS A N 1
ATOM 715 C CA . LYS A 1 91 ? 9.966 6.610 -7.528 1.00 92.50 91 LYS A CA 1
ATOM 716 C C . LYS A 1 91 ? 10.328 5.521 -6.522 1.00 92.50 91 LYS A C 1
ATOM 718 O O . LYS A 1 91 ? 11.041 4.608 -6.887 1.00 92.50 91 LYS A O 1
ATOM 723 N N . ALA A 1 92 ? 9.757 5.562 -5.318 1.00 92.12 92 ALA A N 1
ATOM 724 C CA . ALA A 1 92 ? 10.030 4.560 -4.289 1.00 92.12 92 ALA A CA 1
ATOM 725 C C . ALA A 1 92 ? 9.562 3.150 -4.698 1.00 92.12 92 ALA A C 1
ATOM 727 O O . ALA A 1 92 ? 10.262 2.177 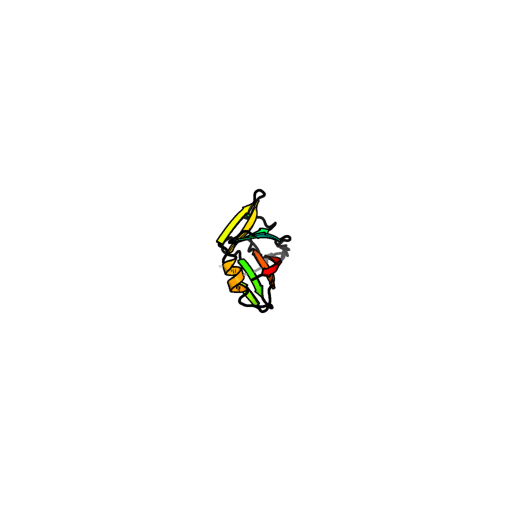-4.441 1.00 92.12 92 ALA A O 1
ATOM 728 N N . VAL A 1 93 ? 8.423 3.033 -5.396 1.00 91.81 93 VAL A N 1
ATOM 729 C CA . VAL A 1 93 ? 7.997 1.756 -6.003 1.00 91.81 93 VAL A CA 1
ATOM 730 C C . VAL A 1 93 ? 8.992 1.297 -7.071 1.00 91.81 93 VAL A C 1
ATOM 732 O O . VAL A 1 93 ? 9.370 0.132 -7.074 1.00 91.81 93 VAL A O 1
ATOM 735 N N . GLY A 1 94 ? 9.438 2.190 -7.957 1.00 92.12 94 GLY A N 1
ATOM 736 C CA . GLY A 1 94 ? 10.440 1.876 -8.980 1.00 92.12 94 GLY A CA 1
ATOM 737 C C . GLY A 1 94 ? 11.778 1.438 -8.383 1.00 92.12 94 GLY A C 1
ATOM 738 O O . GLY A 1 94 ? 12.312 0.411 -8.783 1.00 92.12 94 GLY A O 1
ATOM 739 N N . ASP A 1 95 ? 12.267 2.160 -7.373 1.00 91.88 95 ASP A N 1
ATOM 740 C CA . ASP A 1 95 ? 13.491 1.832 -6.639 1.00 91.88 95 ASP A CA 1
ATOM 741 C C . ASP A 1 95 ? 13.371 0.455 -5.952 1.00 91.88 95 ASP A C 1
ATOM 743 O O . ASP A 1 95 ? 14.320 -0.324 -5.960 1.00 91.88 95 ASP A O 1
ATOM 747 N N . ALA A 1 96 ? 12.197 0.127 -5.393 1.00 92.19 96 ALA A N 1
ATOM 748 C CA . ALA A 1 96 ? 11.927 -1.168 -4.763 1.00 92.19 96 ALA A CA 1
ATOM 749 C C . ALA A 1 96 ? 11.852 -2.327 -5.772 1.00 92.19 96 ALA A C 1
ATOM 751 O O . ALA A 1 96 ? 12.289 -3.434 -5.465 1.00 92.19 96 ALA A O 1
ATOM 752 N N . VAL A 1 97 ? 11.294 -2.081 -6.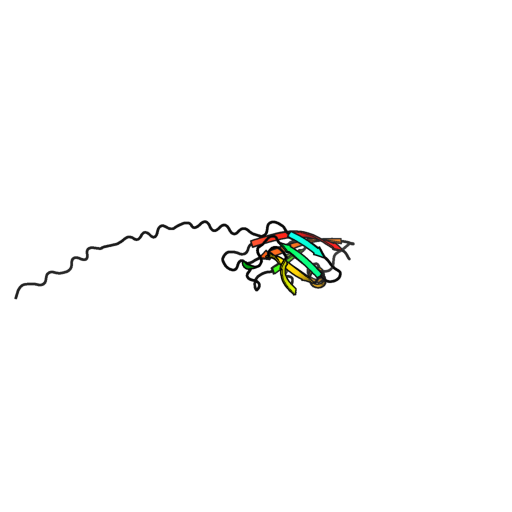962 1.00 92.75 97 VAL A N 1
ATOM 753 C CA . VAL A 1 97 ? 11.226 -3.058 -8.066 1.00 92.75 97 VAL A CA 1
ATOM 754 C C . VAL A 1 97 ? 12.613 -3.324 -8.645 1.00 92.75 97 VAL A C 1
ATOM 756 O O . VAL A 1 97 ? 12.900 -4.456 -9.038 1.00 92.75 97 VAL A O 1
ATOM 759 N N . GLY A 1 98 ? 13.454 -2.289 -8.671 1.00 90.81 98 GLY A N 1
ATOM 760 C CA . GLY A 1 98 ? 14.777 -2.322 -9.269 1.00 90.81 98 GLY A CA 1
ATOM 761 C C . GLY A 1 98 ? 14.728 -2.458 -10.788 1.00 90.81 98 GLY A C 1
ATOM 762 O O . GLY A 1 98 ? 13.681 -2.332 -11.434 1.00 90.81 98 GLY A O 1
ATOM 763 N N . ASP A 1 99 ? 15.893 -2.726 -11.364 1.00 90.25 99 ASP A N 1
ATOM 764 C CA . ASP A 1 99 ? 15.990 -3.059 -12.773 1.00 90.25 99 ASP A CA 1
ATOM 765 C C . ASP A 1 99 ? 15.442 -4.455 -13.062 1.00 90.25 99 ASP A C 1
ATOM 767 O O . ASP A 1 99 ? 15.569 -5.394 -12.278 1.00 90.25 99 ASP A O 1
ATOM 771 N N . PHE A 1 100 ? 14.820 -4.586 -14.229 1.00 90.38 100 PHE A N 1
ATOM 772 C CA . PHE A 1 100 ? 14.321 -5.854 -14.735 1.00 90.38 100 PHE A CA 1
ATOM 773 C C . PHE A 1 100 ? 14.450 -5.935 -16.250 1.00 90.38 100 PHE A C 1
ATOM 775 O O . PHE A 1 100 ? 14.426 -4.910 -16.947 1.00 90.38 100 PHE A O 1
ATOM 782 N N . ASP A 1 101 ? 14.553 -7.164 -16.743 1.00 85.56 101 ASP A N 1
ATOM 783 C CA . ASP A 1 101 ? 14.597 -7.455 -18.167 1.00 85.56 101 ASP A CA 1
ATOM 784 C C . ASP A 1 101 ? 13.200 -7.323 -18.788 1.00 85.56 101 ASP A C 1
ATOM 786 O O . ASP A 1 101 ? 12.199 -7.810 -18.259 1.00 85.56 101 ASP A O 1
ATOM 790 N N . GLY A 1 102 ? 13.129 -6.647 -19.936 1.00 86.31 102 GLY A N 1
ATOM 791 C CA . GLY A 1 102 ? 11.889 -6.429 -20.679 1.00 86.31 102 GLY A CA 1
ATOM 792 C C . GLY A 1 102 ? 11.144 -5.132 -20.340 1.00 86.31 102 GLY A C 1
ATOM 793 O O . GLY A 1 102 ? 11.576 -4.302 -19.546 1.00 86.31 102 GLY A O 1
ATOM 794 N N . ALA A 1 103 ? 10.001 -4.936 -21.006 1.00 88.31 103 ALA A N 1
ATOM 795 C CA . ALA A 1 103 ? 9.241 -3.682 -20.947 1.00 88.31 103 ALA A CA 1
ATOM 796 C C . ALA A 1 103 ? 8.326 -3.558 -19.714 1.00 88.31 103 ALA A C 1
ATOM 798 O O . ALA A 1 103 ? 7.848 -2.465 -19.403 1.00 88.31 103 ALA A O 1
ATOM 799 N N . LYS A 1 104 ? 8.030 -4.672 -19.031 1.00 93.31 104 LYS A N 1
ATOM 800 C CA . LYS A 1 104 ? 7.136 -4.699 -17.867 1.00 93.31 104 LYS A CA 1
ATOM 801 C C . LYS A 1 104 ? 7.521 -5.779 -16.854 1.00 93.31 104 LYS A C 1
ATOM 803 O O . LYS A 1 104 ? 7.935 -6.861 -17.260 1.00 93.31 104 LYS A O 1
ATOM 808 N N . LYS A 1 105 ? 7.276 -5.517 -15.570 1.00 92.75 105 LYS A N 1
ATOM 809 C CA . LYS A 1 105 ? 7.369 -6.480 -14.464 1.00 92.75 105 LYS A CA 1
ATOM 810 C C . LYS A 1 105 ? 6.099 -6.436 -13.623 1.00 92.75 105 LYS A C 1
ATOM 812 O O . LYS A 1 105 ? 5.581 -5.362 -13.319 1.00 92.75 105 LYS A O 1
ATOM 817 N N . THR A 1 106 ? 5.583 -7.607 -13.274 1.00 93.00 106 THR A N 1
ATOM 818 C CA . THR A 1 106 ? 4.420 -7.745 -12.393 1.00 93.00 106 THR A CA 1
ATOM 819 C C . THR A 1 106 ? 4.906 -7.867 -10.957 1.00 93.00 106 THR A C 1
ATOM 821 O O . THR A 1 106 ? 5.767 -8.696 -10.677 1.00 93.00 106 THR A O 1
ATOM 824 N N . VAL A 1 107 ? 4.364 -7.053 -10.054 1.00 93.38 107 VAL A N 1
ATOM 825 C CA . VAL A 1 107 ? 4.707 -7.073 -8.624 1.00 93.38 107 VAL A CA 1
ATOM 826 C C . VAL A 1 107 ? 3.446 -6.997 -7.777 1.00 93.38 107 VAL A C 1
ATOM 828 O O . VAL A 1 107 ? 2.403 -6.526 -8.235 1.00 93.38 107 VAL A O 1
ATOM 831 N N . LYS A 1 108 ? 3.533 -7.454 -6.531 1.00 94.31 108 LYS A N 1
ATOM 832 C CA . LYS A 1 108 ? 2.406 -7.432 -5.598 1.00 94.31 108 LYS A CA 1
ATOM 833 C C . LYS A 1 108 ? 2.569 -6.273 -4.628 1.00 94.31 108 LYS A C 1
ATOM 835 O O . LYS A 1 108 ? 3.583 -6.177 -3.946 1.00 94.31 108 LYS A O 1
ATOM 840 N N . LEU A 1 109 ? 1.576 -5.398 -4.568 1.00 93.19 109 LEU A N 1
ATOM 841 C CA . LEU A 1 109 ? 1.518 -4.284 -3.634 1.00 93.19 109 LEU A CA 1
ATOM 842 C C . LEU A 1 109 ? 0.564 -4.646 -2.498 1.00 93.19 109 LEU A C 1
ATOM 844 O O . LEU A 1 109 ? -0.577 -5.035 -2.731 1.00 93.19 109 LEU A O 1
ATOM 848 N N . LYS A 1 110 ? 1.033 -4.541 -1.262 1.00 94.31 110 LYS A N 1
ATOM 849 C CA . LYS A 1 110 ? 0.284 -4.888 -0.059 1.00 94.31 110 LYS A CA 1
ATOM 850 C C . LYS A 1 110 ? 0.179 -3.669 0.843 1.00 94.31 110 LYS A C 1
ATOM 852 O O . LYS A 1 110 ? 1.162 -2.975 1.089 1.00 94.31 110 LYS A O 1
ATOM 857 N N . LEU A 1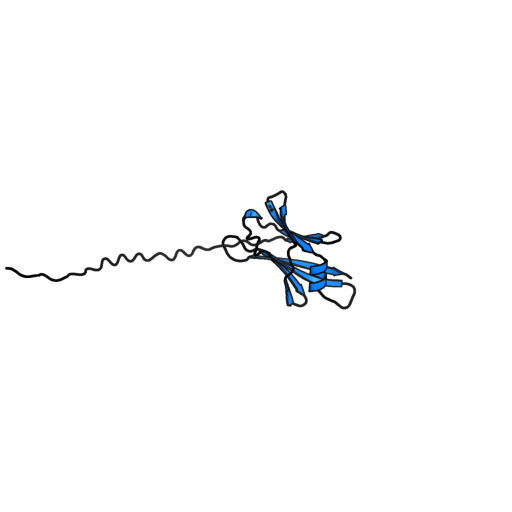 111 ? -1.027 -3.413 1.326 1.00 94.12 111 LEU A N 1
ATOM 858 C CA . LEU A 1 111 ? -1.286 -2.437 2.369 1.00 94.12 111 LEU A CA 1
ATOM 859 C C . LEU A 1 111 ? -1.423 -3.191 3.685 1.00 94.12 111 LEU A C 1
ATOM 861 O O . LEU A 1 111 ? -2.337 -4.001 3.838 1.00 94.12 111 LEU A O 1
ATOM 865 N N . THR A 1 112 ? -0.531 -2.905 4.626 1.00 93.62 112 THR A N 1
ATOM 866 C CA . THR A 1 112 ? -0.623 -3.390 6.002 1.00 93.62 112 THR A CA 1
ATOM 867 C C . THR A 1 112 ? -1.116 -2.243 6.876 1.00 93.62 112 THR A C 1
ATOM 869 O O . THR A 1 112 ? -0.478 -1.190 6.968 1.00 93.62 112 THR A O 1
ATOM 872 N N . VAL A 1 113 ? -2.260 -2.450 7.516 1.00 92.50 113 VAL A N 1
ATOM 873 C CA . VAL A 1 113 ? -2.886 -1.517 8.448 1.00 92.50 113 VAL A CA 1
ATOM 874 C C . VAL A 1 113 ? -2.757 -2.091 9.846 1.00 92.50 113 VAL A C 1
ATOM 876 O O . VAL A 1 113 ? -3.099 -3.248 10.0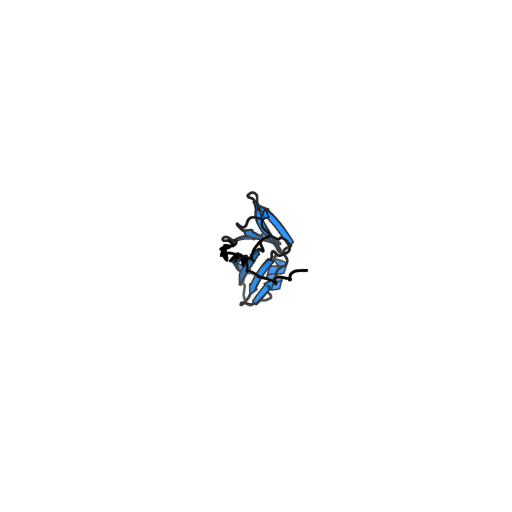82 1.00 92.50 113 VAL A O 1
ATOM 879 N N . VAL A 1 114 ? -2.277 -1.279 10.782 1.00 90.94 114 VAL A N 1
ATOM 880 C CA . VAL A 1 114 ? -2.326 -1.634 12.200 1.00 90.94 114 VAL A CA 1
ATOM 881 C C . VAL A 1 114 ? -3.481 -0.863 12.829 1.00 90.94 114 VAL A C 1
ATOM 883 O O . VAL A 1 114 ? -3.478 0.371 12.778 1.00 90.94 114 VAL A O 1
ATOM 886 N N . PRO A 1 115 ? -4.503 -1.551 13.358 1.00 89.75 115 PRO A N 1
ATOM 887 C CA . PRO A 1 115 ? -5.553 -0.906 14.128 1.00 89.75 115 PRO A CA 1
ATOM 888 C C . PRO A 1 115 ? -4.980 -0.260 15.402 1.00 89.75 115 PRO A C 1
ATOM 890 O O . PRO A 1 115 ? -3.955 -0.694 15.916 1.00 89.75 115 PRO A O 1
ATOM 893 N N . LYS A 1 116 ? -5.653 0.753 15.954 1.00 89.31 116 LYS A N 1
ATOM 894 C CA . LYS A 1 116 ? -5.291 1.330 17.267 1.00 89.31 116 LYS A CA 1
ATOM 895 C C . LYS A 1 116 ? -5.373 0.314 18.404 1.00 89.31 116 LYS A C 1
ATOM 897 O O . LYS A 1 116 ? -4.638 0.421 19.379 1.00 89.31 116 LYS A O 1
ATOM 902 N N . GLU A 1 117 ? -6.289 -0.632 18.266 1.00 85.25 117 GLU A N 1
ATOM 903 C CA . GLU A 1 117 ? -6.510 -1.743 19.176 1.00 85.25 117 GLU A CA 1
ATOM 904 C C . GLU A 1 117 ? -6.658 -2.991 18.313 1.00 85.25 117 GLU A C 1
ATOM 906 O O . GLU A 1 117 ? -7.486 -2.999 17.402 1.00 85.25 117 GLU A O 1
ATOM 911 N N . GLY A 1 118 ? -5.829 -4.003 18.561 1.00 82.00 118 GLY A N 1
ATOM 912 C CA . GLY A 1 118 ? -5.863 -5.271 17.836 1.00 82.00 118 GLY A CA 1
ATOM 913 C C . GLY A 1 118 ? -4.590 -5.568 17.045 1.00 82.00 118 GLY A C 1
ATOM 914 O O . GLY A 1 118 ? -3.525 -4.983 17.256 1.00 82.00 118 GLY A O 1
ATOM 915 N N . THR A 1 119 ? -4.694 -6.540 16.145 1.00 85.31 119 THR A N 1
ATOM 916 C CA . THR A 1 119 ? -3.572 -7.070 15.363 1.00 85.31 119 THR A CA 1
ATOM 917 C C . THR A 1 119 ? -3.509 -6.457 13.972 1.00 85.31 119 THR A C 1
ATOM 919 O O . THR A 1 119 ? -4.533 -6.118 13.385 1.00 85.31 119 THR A O 1
ATOM 922 N N . ALA A 1 120 ? -2.304 -6.378 13.404 1.00 89.56 120 ALA A N 1
ATOM 923 C CA . ALA A 1 120 ? -2.114 -5.925 12.032 1.00 89.56 120 ALA A CA 1
ATOM 924 C C . ALA A 1 120 ? -2.934 -6.763 11.038 1.00 89.56 120 ALA A C 1
ATOM 926 O O . ALA A 1 120 ? -2.945 -7.993 11.091 1.00 89.56 120 ALA A O 1
ATOM 927 N N . VAL A 1 121 ? -3.574 -6.077 10.100 1.00 91.44 121 VAL A N 1
ATOM 928 C CA . VAL A 1 121 ? -4.398 -6.645 9.034 1.00 91.44 121 VAL A CA 1
ATOM 929 C C . VAL A 1 121 ? -3.914 -6.124 7.690 1.00 91.44 121 VAL A C 1
ATOM 931 O O . VAL A 1 121 ? -3.305 -5.056 7.603 1.00 91.44 121 VAL A O 1
ATOM 934 N N . SER A 1 122 ? -4.141 -6.874 6.616 1.00 92.69 122 SER A N 1
ATOM 935 C CA . SER A 1 122 ? -3.597 -6.486 5.318 1.00 92.69 122 SER A CA 1
ATOM 936 C C . SER A 1 122 ? -4.408 -6.981 4.142 1.00 92.69 122 SER A C 1
ATOM 938 O O . SER A 1 122 ? -4.913 -8.099 4.177 1.00 92.69 122 SER A O 1
ATOM 940 N N . ALA A 1 123 ? -4.381 -6.198 3.072 1.00 92.19 123 ALA A N 1
ATOM 941 C CA . ALA A 1 123 ? -4.848 -6.586 1.751 1.00 92.19 123 ALA A CA 1
ATOM 942 C C . ALA A 1 123 ? -3.729 -6.391 0.738 1.00 92.19 123 ALA A C 1
ATOM 944 O O . ALA A 1 123 ? -2.775 -5.644 0.970 1.00 92.19 123 ALA A O 1
ATOM 945 N N . SER A 1 124 ? -3.843 -7.056 -0.403 1.00 92.12 124 SER A N 1
ATOM 946 C CA . SER A 1 124 ? -2.842 -6.966 -1.456 1.00 92.12 124 SER A CA 1
ATOM 947 C C . SER A 1 124 ? -3.469 -7.038 -2.829 1.00 92.12 124 SER A C 1
ATOM 949 O O . SER A 1 124 ? -4.380 -7.834 -3.032 1.00 92.12 124 SER A O 1
ATOM 951 N N . ASP A 1 125 ? -2.900 -6.293 -3.763 1.00 92.12 125 ASP A N 1
ATOM 952 C CA . ASP A 1 125 ? -3.272 -6.316 -5.168 1.00 92.12 125 ASP A CA 1
ATOM 953 C C . ASP A 1 125 ? -2.019 -6.394 -6.053 1.00 92.12 125 ASP A C 1
ATOM 955 O O . ASP A 1 125 ? -0.891 -6.162 -5.607 1.00 92.12 125 ASP A O 1
ATOM 959 N N . THR A 1 126 ? -2.194 -6.779 -7.308 1.00 91.75 126 THR A N 1
ATOM 960 C CA . THR A 1 126 ? -1.110 -6.956 -8.271 1.00 91.75 126 THR A CA 1
ATOM 961 C C . THR A 1 126 ? -1.036 -5.755 -9.202 1.00 91.75 126 THR A C 1
ATOM 963 O O . THR A 1 126 ? -2.027 -5.362 -9.811 1.00 91.75 126 THR A O 1
ATOM 966 N N . ILE A 1 127 ? 0.160 -5.194 -9.371 1.00 90.75 127 ILE A N 1
ATOM 967 C CA . ILE A 1 127 ? 0.411 -4.107 -10.318 1.00 90.75 127 ILE A CA 1
ATOM 968 C C . ILE A 1 127 ? 1.412 -4.520 -11.386 1.00 90.75 127 ILE A C 1
ATOM 970 O O . ILE A 1 127 ? 2.275 -5.373 -11.180 1.00 90.75 127 ILE A O 1
ATOM 974 N N . VAL A 1 128 ? 1.322 -3.853 -12.533 1.00 91.25 128 VAL A N 1
ATOM 975 C CA . VAL A 1 128 ? 2.301 -3.970 -13.612 1.00 91.25 128 VAL A CA 1
ATOM 976 C C . VAL A 1 128 ? 3.111 -2.685 -13.669 1.00 91.25 128 VAL A C 1
ATOM 978 O O . VAL A 1 128 ? 2.582 -1.616 -13.977 1.00 91.25 128 VAL A O 1
ATOM 981 N N . VAL A 1 129 ? 4.403 -2.801 -13.395 1.00 89.25 129 VAL A N 1
ATOM 982 C CA . VAL A 1 129 ? 5.381 -1.721 -13.521 1.00 89.25 129 VAL A CA 1
ATOM 983 C C . VAL A 1 129 ? 5.970 -1.779 -14.924 1.00 89.25 129 VAL A C 1
ATOM 985 O O . VAL A 1 129 ? 6.305 -2.856 -15.412 1.00 89.25 129 VAL A O 1
ATOM 988 N N . LYS A 1 130 ? 6.053 -0.630 -15.596 1.00 89.19 130 LYS A N 1
ATOM 989 C CA . LYS A 1 130 ? 6.588 -0.498 -16.958 1.00 89.19 130 LYS A CA 1
ATOM 990 C C . LYS A 1 130 ? 7.753 0.486 -16.964 1.00 89.19 130 LYS A C 1
ATOM 992 O O . LYS A 1 130 ? 7.739 1.421 -16.161 1.00 89.19 130 LYS A O 1
ATOM 997 N N . LYS A 1 131 ? 8.716 0.245 -17.854 1.00 79.31 131 LYS A N 1
ATOM 998 C CA . LYS A 1 131 ? 9.795 1.186 -18.179 1.00 79.31 131 LYS A CA 1
ATOM 999 C C . LYS A 1 131 ? 9.313 2.215 -19.199 1.00 79.31 131 LYS A C 1
ATOM 1001 O O . LYS A 1 131 ? 8.469 1.839 -20.046 1.00 79.31 131 LYS A O 1
#

Radius of gyration: 26.2 Å; chains: 1; bounding box: 33×35×104 Å

Secondary structure (DSSP, 8-state):
--------------------------------EEEEE-SSEEEEEEEEEGGGB-TTT-EEEEEETTEEEEE-EEEEEE-TTSEEEEEEEHHHHHHHH---SSSEEEEEEEEEE-BSSS--EEEEEEEEEE-